Protein AF-A0A937Z574-F1 (afdb_monomer_lite)

Structure (mmCIF, N/CA/C/O backbone):
data_AF-A0A937Z574-F1
#
_entry.id   AF-A0A937Z574-F1
#
loop_
_atom_site.group_PDB
_atom_site.id
_atom_site.type_symbol
_atom_site.label_atom_id
_atom_site.label_alt_id
_atom_site.label_comp_id
_atom_site.label_asym_id
_atom_site.label_entity_id
_atom_site.label_seq_id
_atom_site.pdbx_PDB_ins_code
_atom_site.Cartn_x
_atom_site.Cartn_y
_atom_site.Cartn_z
_atom_site.occupancy
_atom_site.B_iso_or_equiv
_atom_site.auth_seq_id
_atom_site.auth_comp_id
_atom_site.auth_asym_id
_atom_site.auth_atom_id
_atom_site.pdbx_PDB_model_num
ATOM 1 N N . MET A 1 1 ? -21.906 29.130 -5.961 1.00 45.97 1 MET A N 1
ATOM 2 C CA . MET A 1 1 ? -22.235 29.276 -4.528 1.00 45.97 1 MET A CA 1
ATOM 3 C C . MET A 1 1 ? -21.174 28.517 -3.740 1.00 45.97 1 MET A C 1
ATOM 5 O O . MET A 1 1 ? -21.119 27.302 -3.865 1.00 45.97 1 MET A O 1
ATOM 9 N N . LYS A 1 2 ? -20.247 29.204 -3.054 1.00 46.44 2 LYS A N 1
ATOM 10 C CA . LYS A 1 2 ? -19.278 28.530 -2.172 1.00 46.44 2 LYS A CA 1
ATOM 11 C C . LYS A 1 2 ? -20.049 28.057 -0.942 1.00 46.44 2 LYS A C 1
ATOM 13 O O . LYS A 1 2 ? -20.595 28.887 -0.222 1.00 46.44 2 LYS A O 1
ATOM 18 N N . VAL A 1 3 ? -20.144 26.744 -0.757 1.00 54.25 3 VAL A N 1
ATOM 19 C CA . VAL A 1 3 ? -20.657 26.151 0.483 1.00 54.25 3 VAL A CA 1
ATOM 20 C C . VAL A 1 3 ? -19.761 26.657 1.621 1.00 54.25 3 VAL A C 1
ATOM 22 O O . VAL A 1 3 ? -18.537 26.585 1.472 1.00 54.25 3 VAL A O 1
ATOM 25 N N . PRO A 1 4 ? -20.310 27.219 2.711 1.00 53.50 4 PRO A N 1
ATOM 26 C CA . PRO A 1 4 ? -19.493 27.627 3.843 1.00 53.50 4 PRO A CA 1
ATOM 27 C C . PRO A 1 4 ? -18.805 26.383 4.402 1.00 53.50 4 PRO A C 1
ATOM 29 O O . PRO A 1 4 ? -19.478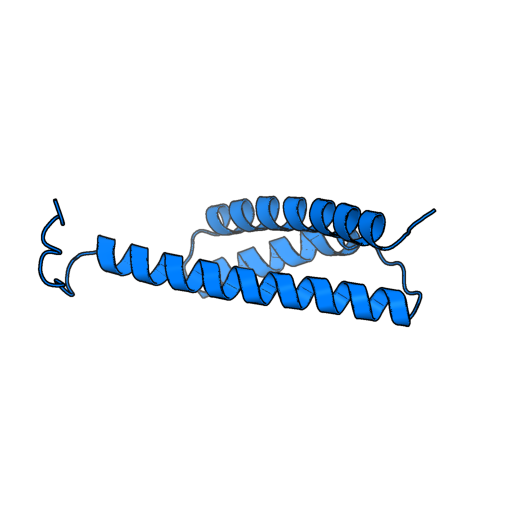 25.429 4.790 1.00 53.50 4 PRO A O 1
ATOM 32 N N . ILE A 1 5 ? -17.472 26.377 4.416 1.00 62.19 5 ILE A N 1
ATOM 33 C CA . ILE A 1 5 ? -16.716 25.356 5.137 1.00 62.19 5 ILE A CA 1
ATOM 34 C C . ILE A 1 5 ? -16.987 25.641 6.611 1.00 62.19 5 ILE A C 1
ATOM 36 O O . ILE A 1 5 ? -16.520 26.648 7.147 1.00 62.19 5 ILE A O 1
ATOM 40 N N . ALA A 1 6 ? -17.828 24.813 7.228 1.00 61.97 6 ALA A N 1
ATOM 41 C CA . ALA A 1 6 ? -18.059 24.874 8.660 1.00 61.97 6 ALA A CA 1
ATOM 42 C C . ALA A 1 6 ? -16.699 24.794 9.382 1.00 61.97 6 ALA A C 1
ATOM 44 O O . ALA A 1 6 ? -15.825 24.043 8.936 1.00 61.97 6 ALA A O 1
ATOM 45 N N . PRO A 1 7 ? -16.485 25.577 10.452 1.00 60.22 7 PRO A N 1
ATOM 46 C CA . PRO A 1 7 ? -15.218 25.570 11.170 1.00 60.22 7 PRO A CA 1
ATOM 47 C C . PRO A 1 7 ? -14.865 24.149 11.634 1.00 60.22 7 PRO A C 1
ATOM 49 O O . PRO A 1 7 ? -15.736 23.390 12.062 1.00 60.22 7 PRO A O 1
ATOM 52 N N . LEU A 1 8 ? -13.581 23.799 11.516 1.00 60.12 8 LEU A N 1
ATOM 53 C CA . LEU A 1 8 ? -13.033 22.494 11.891 1.00 60.12 8 LEU A CA 1
ATOM 54 C C . LEU A 1 8 ? -13.384 22.178 13.351 1.00 60.12 8 LEU A C 1
ATOM 56 O O . LEU A 1 8 ? -13.041 22.948 14.250 1.00 60.12 8 LEU A O 1
ATOM 60 N N . ASN A 1 9 ? -14.056 21.047 13.580 1.00 62.75 9 ASN A N 1
ATOM 61 C CA . ASN A 1 9 ? -14.306 20.528 14.915 1.00 62.75 9 ASN A CA 1
ATOM 62 C C . ASN A 1 9 ? -13.344 19.352 15.139 1.00 62.75 9 ASN A C 1
ATOM 64 O O . ASN A 1 9 ? -13.573 18.282 14.575 1.00 62.75 9 ASN A O 1
ATOM 68 N N . PRO A 1 10 ? -12.298 19.505 15.971 1.00 60.00 10 PRO A N 1
ATOM 69 C CA . PRO A 1 10 ? -11.302 18.459 16.216 1.00 60.00 10 PRO A CA 1
ATOM 70 C C . PRO A 1 10 ? -11.876 17.171 16.839 1.00 60.00 10 PRO A C 1
ATOM 72 O O . PRO A 1 10 ? -11.146 16.193 16.978 1.00 60.00 10 PRO A O 1
ATOM 75 N N . ALA A 1 11 ? -13.165 17.148 17.198 1.00 69.38 11 ALA A N 1
ATOM 76 C CA . ALA A 1 11 ? -13.877 15.969 17.675 1.00 69.38 11 ALA A CA 1
ATOM 77 C C . ALA A 1 11 ? -14.662 15.200 16.589 1.00 69.38 11 ALA A C 1
ATOM 79 O O . ALA A 1 11 ? -15.260 14.182 16.929 1.00 69.38 11 ALA A O 1
ATOM 80 N N . ASP A 1 12 ? -14.708 15.643 15.321 1.00 86.50 12 ASP A N 1
ATOM 81 C CA . ASP A 1 12 ? -15.439 14.918 14.265 1.00 86.50 12 ASP A CA 1
ATOM 82 C C . ASP A 1 12 ? -14.619 13.717 13.744 1.00 86.50 12 ASP A C 1
ATOM 84 O O . ASP A 1 12 ? -13.567 13.904 13.114 1.00 86.50 12 ASP A O 1
ATOM 88 N N . PRO A 1 13 ? -15.087 12.466 13.938 1.00 89.62 13 PRO A N 1
ATOM 89 C CA . PRO A 1 13 ? -14.415 11.285 13.404 1.00 89.62 13 PRO A CA 1
ATOM 90 C C . PRO A 1 13 ? -14.230 11.326 11.882 1.00 89.62 13 PRO A C 1
ATOM 92 O O . PRO A 1 13 ? -13.269 10.751 11.376 1.00 89.62 13 PRO A O 1
ATOM 95 N N . ARG A 1 14 ? -15.093 12.035 11.141 1.00 92.06 14 ARG A N 1
ATOM 96 C CA . ARG A 1 14 ? -14.983 12.165 9.679 1.00 92.06 14 ARG A CA 1
ATOM 97 C C . ARG A 1 14 ? -13.745 12.947 9.261 1.00 92.06 14 ARG A C 1
ATOM 99 O O . ARG A 1 14 ? -13.024 12.490 8.387 1.00 92.06 14 ARG A O 1
ATOM 106 N N . GLN A 1 15 ? -13.433 14.047 9.946 1.00 90.38 15 GLN A N 1
ATOM 107 C CA . GLN A 1 15 ? -12.215 14.827 9.677 1.00 90.38 15 GLN A CA 1
ATOM 108 C C . GLN A 1 15 ? -10.956 14.018 10.008 1.00 90.38 15 GLN A C 1
ATOM 110 O O . GLN A 1 15 ? -9.925 14.131 9.343 1.00 90.38 15 GLN A O 1
ATOM 115 N N . THR A 1 16 ? -11.040 13.151 11.023 1.00 90.25 16 THR A N 1
ATOM 116 C CA . THR A 1 16 ? -9.951 12.219 11.333 1.00 90.25 16 THR A CA 1
ATOM 117 C C . THR A 1 16 ? -9.753 11.197 10.213 1.00 90.25 16 THR A C 1
ATOM 119 O O . THR A 1 16 ? -8.606 10.946 9.844 1.00 90.25 16 THR A O 1
ATOM 122 N N . ILE A 1 17 ? -10.838 10.643 9.658 1.00 92.56 17 ILE A N 1
ATOM 123 C CA . ILE A 1 17 ? -10.799 9.722 8.511 1.00 92.56 17 ILE A CA 1
ATOM 124 C C . ILE A 1 17 ? -10.219 10.423 7.280 1.00 92.56 17 ILE A C 1
ATOM 126 O O . ILE A 1 17 ? -9.252 9.926 6.722 1.00 92.56 17 ILE A O 1
ATOM 130 N N . GLU A 1 18 ? -10.706 11.613 6.926 1.00 95.38 18 GLU A N 1
ATOM 131 C CA . GLU A 1 18 ? -10.206 12.386 5.778 1.00 95.38 18 GLU A CA 1
ATOM 132 C C . GLU A 1 18 ? -8.692 12.638 5.872 1.00 95.38 18 GLU A C 1
ATOM 134 O O . GLU A 1 18 ? -7.948 12.440 4.910 1.00 95.38 18 GLU A O 1
ATOM 139 N N . ARG A 1 19 ? -8.201 13.002 7.064 1.00 95.50 19 ARG A N 1
ATOM 140 C CA . ARG A 1 19 ? -6.765 13.178 7.322 1.00 95.50 19 ARG A CA 1
ATOM 141 C C . ARG A 1 19 ? -5.986 11.865 7.177 1.00 95.50 19 ARG A C 1
ATOM 143 O O . ARG A 1 19 ? -4.832 11.881 6.742 1.00 95.50 19 ARG A O 1
ATOM 150 N N . ILE A 1 20 ? -6.554 10.737 7.606 1.00 96.25 20 ILE A N 1
ATOM 151 C CA . ILE A 1 20 ? -5.939 9.410 7.445 1.00 96.25 20 ILE A CA 1
ATOM 152 C C . ILE A 1 20 ? -5.894 9.035 5.961 1.00 96.25 20 ILE A C 1
ATOM 154 O O . ILE A 1 20 ? -4.837 8.624 5.488 1.00 96.25 20 ILE A O 1
ATOM 158 N N . ASP A 1 21 ? -6.977 9.250 5.220 1.00 97.62 21 ASP A N 1
ATOM 159 C CA . ASP A 1 21 ? -7.058 8.966 3.787 1.00 97.62 21 ASP A CA 1
ATOM 160 C C . ASP A 1 21 ? -6.011 9.767 3.003 1.00 97.62 21 ASP A C 1
ATOM 162 O O . ASP A 1 21 ? -5.300 9.212 2.163 1.00 97.62 21 ASP A O 1
ATOM 166 N N . GLU A 1 22 ? -5.819 11.046 3.339 1.00 98.00 22 GLU A N 1
ATOM 167 C CA . GLU A 1 22 ? -4.758 11.866 2.748 1.00 98.00 22 GLU A CA 1
ATOM 168 C C . GLU A 1 22 ? -3.359 11.266 2.993 1.00 98.00 22 GLU A C 1
ATOM 170 O O . GLU A 1 22 ? -2.524 11.210 2.085 1.00 98.00 22 GLU A O 1
ATOM 175 N N . GLN A 1 23 ? -3.090 10.784 4.210 1.00 98.25 23 GLN A N 1
ATOM 176 C CA . GLN A 1 23 ? -1.819 10.128 4.535 1.00 98.25 23 GLN A CA 1
ATOM 177 C C . GLN A 1 23 ? -1.652 8.803 3.791 1.00 98.25 23 GLN A C 1
ATOM 179 O O . GLN A 1 23 ? -0.562 8.529 3.287 1.00 98.25 23 GLN A O 1
ATOM 184 N N . ILE A 1 24 ? -2.718 8.009 3.671 1.00 97.31 24 ILE A N 1
ATOM 185 C CA . ILE A 1 24 ? -2.707 6.760 2.905 1.00 97.31 24 ILE A CA 1
ATOM 186 C C . ILE A 1 24 ? -2.341 7.049 1.447 1.00 97.31 24 ILE A C 1
ATOM 188 O O . ILE A 1 24 ? -1.453 6.393 0.907 1.00 97.31 24 ILE A O 1
ATOM 192 N N . VAL A 1 25 ? -2.946 8.061 0.817 1.00 98.25 25 VAL A N 1
ATOM 193 C CA . VAL A 1 25 ? -2.643 8.425 -0.578 1.00 98.25 25 VAL A CA 1
ATOM 194 C C . VA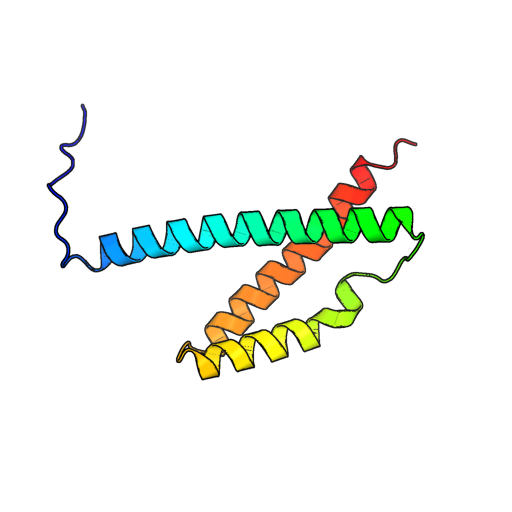L A 1 25 ? -1.188 8.874 -0.742 1.00 98.25 25 VAL A C 1
ATOM 196 O O . VAL A 1 25 ? -0.520 8.453 -1.689 1.00 98.25 25 VAL A O 1
ATOM 199 N N . LYS A 1 26 ? -0.652 9.673 0.192 1.00 98.44 26 LYS A N 1
ATOM 200 C CA . LYS A 1 26 ? 0.765 10.083 0.168 1.00 98.44 26 LYS A CA 1
ATOM 201 C C . LYS A 1 26 ? 1.708 8.880 0.252 1.00 98.44 26 LYS A C 1
ATOM 203 O O . LYS A 1 26 ? 2.643 8.784 -0.544 1.00 98.44 26 LYS A O 1
ATOM 208 N N . LEU A 1 27 ? 1.427 7.946 1.161 1.00 98.25 27 LEU A N 1
ATOM 209 C CA . LEU A 1 27 ? 2.206 6.717 1.323 1.00 98.25 27 LEU A CA 1
ATOM 210 C C . LEU A 1 27 ? 2.087 5.791 0.109 1.00 98.25 27 LEU A C 1
ATOM 212 O O . LEU A 1 27 ? 3.078 5.195 -0.308 1.00 98.25 27 LEU A O 1
ATOM 216 N N . LEU A 1 28 ? 0.907 5.692 -0.507 1.00 97.56 28 LEU A N 1
ATOM 217 C CA . LEU A 1 28 ? 0.721 4.927 -1.740 1.00 97.56 28 LEU A CA 1
ATOM 218 C C . LEU A 1 28 ? 1.550 5.506 -2.891 1.00 97.56 28 LEU A C 1
ATOM 220 O O . LEU A 1 28 ? 2.195 4.746 -3.612 1.00 97.56 28 LEU A O 1
ATOM 224 N N . ALA A 1 29 ? 1.599 6.834 -3.026 1.00 98.31 29 ALA A N 1
ATOM 225 C CA . ALA A 1 29 ? 2.424 7.490 -4.036 1.00 98.31 29 ALA A CA 1
ATOM 226 C C . ALA A 1 29 ? 3.925 7.235 -3.809 1.00 98.31 29 ALA A C 1
ATOM 228 O O . ALA A 1 29 ? 4.668 6.987 -4.758 1.00 98.31 29 ALA A O 1
ATOM 229 N N . GLU A 1 30 ? 4.387 7.266 -2.558 1.00 98.38 30 GLU A N 1
ATOM 230 C CA . GLU A 1 30 ? 5.771 6.920 -2.210 1.00 98.38 30 GLU A CA 1
ATOM 231 C C . GLU A 1 30 ? 6.093 5.450 -2.498 1.00 98.38 30 GLU A C 1
ATOM 233 O O . GLU A 1 30 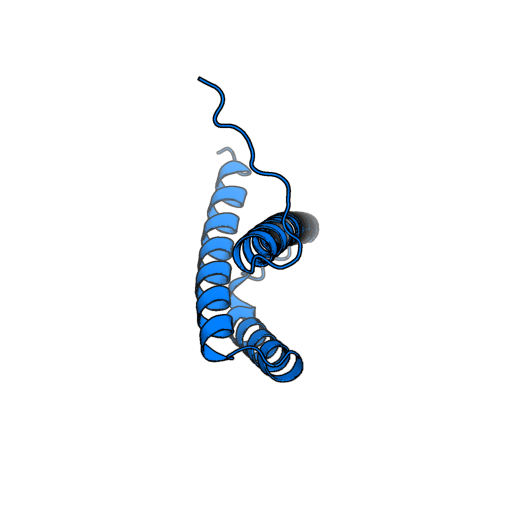? 7.125 5.136 -3.102 1.00 98.38 30 GLU A O 1
ATOM 238 N N . ARG A 1 31 ? 5.179 4.545 -2.140 1.00 96.44 31 ARG A N 1
ATOM 239 C CA . ARG A 1 31 ? 5.304 3.116 -2.429 1.00 96.44 31 ARG A CA 1
ATOM 240 C C . ARG A 1 31 ? 5.370 2.851 -3.934 1.00 96.44 31 ARG A C 1
ATOM 242 O O . ARG A 1 31 ? 6.158 2.007 -4.354 1.00 96.44 31 ARG A O 1
ATOM 249 N N . GLN A 1 32 ? 4.576 3.562 -4.738 1.00 96.50 32 GLN A N 1
ATOM 250 C CA . GLN A 1 32 ? 4.609 3.444 -6.195 1.00 96.50 32 GLN A CA 1
ATOM 251 C C . GLN A 1 32 ? 5.967 3.875 -6.760 1.00 96.50 32 GLN A C 1
ATOM 253 O O . GLN A 1 32 ? 6.597 3.084 -7.457 1.00 96.50 32 GLN A O 1
ATOM 258 N N . ARG A 1 33 ? 6.469 5.060 -6.388 1.00 97.50 33 ARG A N 1
ATOM 259 C CA . ARG A 1 33 ? 7.800 5.531 -6.822 1.00 97.50 33 ARG A CA 1
ATOM 260 C C . ARG A 1 33 ? 8.924 4.574 -6.420 1.00 97.50 33 ARG A C 1
ATOM 262 O O . ARG A 1 33 ? 9.853 4.345 -7.186 1.00 97.50 33 ARG A O 1
ATOM 269 N N . SER A 1 34 ? 8.829 3.979 -5.231 1.00 96.25 34 SER A N 1
ATOM 270 C CA . SER A 1 34 ? 9.799 2.975 -4.773 1.00 96.25 34 SER A CA 1
ATOM 271 C C . SER A 1 34 ? 9.780 1.715 -5.646 1.00 96.25 34 SER A C 1
ATOM 273 O O . SER A 1 34 ? 10.823 1.115 -5.900 1.00 96.25 34 SER A O 1
ATOM 275 N N . PHE A 1 35 ? 8.600 1.311 -6.120 1.00 93.06 35 PHE A N 1
ATOM 276 C CA . PHE A 1 35 ? 8.455 0.174 -7.024 1.00 93.06 35 PHE A CA 1
ATOM 277 C C . PHE A 1 35 ? 8.980 0.485 -8.433 1.00 93.06 35 PHE A C 1
ATOM 279 O O . PHE A 1 35 ? 9.705 -0.328 -8.997 1.00 93.06 35 PHE A O 1
ATOM 286 N N . GLU A 1 36 ? 8.701 1.676 -8.967 1.00 93.81 36 GLU A N 1
ATOM 287 C CA . GLU A 1 36 ? 9.283 2.156 -10.231 1.00 93.81 36 GLU A CA 1
ATOM 288 C C . GLU A 1 36 ? 10.822 2.155 -10.169 1.00 93.81 36 GLU A C 1
ATOM 290 O O . GLU A 1 36 ? 11.477 1.584 -11.038 1.00 93.81 36 GLU A O 1
ATOM 295 N N . ALA A 1 37 ? 11.407 2.680 -9.087 1.00 93.69 37 ALA A N 1
ATOM 296 C CA . ALA A 1 37 ? 12.857 2.677 -8.885 1.00 93.69 37 ALA A CA 1
ATOM 297 C C . ALA A 1 37 ? 13.453 1.258 -8.784 1.00 93.69 37 ALA A C 1
ATOM 299 O O . ALA A 1 37 ? 14.575 1.018 -9.238 1.00 93.69 37 ALA A O 1
ATOM 300 N N . LEU A 1 38 ? 12.712 0.303 -8.204 1.00 91.19 38 LEU A N 1
ATOM 301 C CA . LEU A 1 38 ? 13.103 -1.109 -8.176 1.00 91.19 38 LEU A CA 1
ATOM 302 C C . LEU A 1 38 ? 13.137 -1.711 -9.589 1.00 91.19 38 LEU A C 1
ATOM 304 O O . LEU A 1 38 ? 14.067 -2.455 -9.902 1.00 91.19 38 LEU A O 1
ATOM 308 N N . ILE A 1 39 ? 12.154 -1.393 -10.436 1.00 88.94 39 ILE A N 1
ATOM 309 C CA . ILE A 1 39 ? 12.127 -1.819 -11.844 1.00 88.94 39 ILE A CA 1
ATOM 310 C C . ILE A 1 39 ? 13.330 -1.227 -12.589 1.00 88.94 39 ILE A C 1
ATOM 312 O O . ILE A 1 39 ? 14.078 -1.968 -13.223 1.00 88.94 39 ILE A O 1
ATOM 316 N N . ASP A 1 40 ? 13.589 0.073 -12.431 1.00 89.81 40 ASP A N 1
ATOM 317 C CA . ASP A 1 40 ? 14.728 0.753 -13.064 1.00 89.81 40 ASP A CA 1
ATOM 318 C C . ASP A 1 40 ? 16.076 0.133 -12.662 1.00 89.81 40 ASP A C 1
ATOM 320 O O . ASP A 1 40 ? 1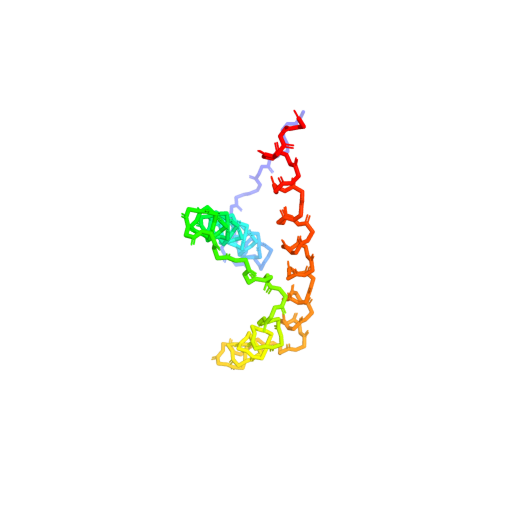7.008 0.052 -13.466 1.00 89.81 40 ASP A O 1
ATOM 324 N N . ALA A 1 41 ? 16.215 -0.291 -11.402 1.00 89.88 41 ALA A N 1
ATOM 325 C CA . ALA A 1 41 ? 17.406 -0.990 -10.926 1.00 89.88 41 ALA A CA 1
ATOM 326 C C . ALA A 1 41 ? 17.565 -2.366 -11.588 1.00 89.88 41 ALA A C 1
ATOM 328 O O . ALA A 1 41 ? 18.643 -2.687 -12.088 1.00 89.88 41 ALA A O 1
ATOM 329 N N . ARG A 1 42 ? 16.479 -3.141 -11.667 1.00 86.19 42 ARG A N 1
ATOM 330 C CA . ARG A 1 42 ? 16.463 -4.468 -12.301 1.00 86.19 42 ARG A CA 1
ATOM 331 C C . ARG A 1 42 ? 16.812 -4.418 -13.784 1.00 86.19 42 ARG A C 1
ATOM 333 O O . ARG A 1 42 ? 17.587 -5.253 -14.249 1.00 86.19 42 ARG A O 1
ATOM 340 N N . GLU A 1 43 ? 16.292 -3.431 -14.513 1.00 84.38 43 GLU A N 1
ATOM 341 C CA . GLU A 1 43 ? 16.614 -3.224 -15.930 1.00 84.38 43 GLU A CA 1
ATOM 342 C C . GLU A 1 43 ? 18.108 -2.927 -16.129 1.00 84.38 43 GLU A C 1
ATOM 344 O O . GLU A 1 43 ? 18.748 -3.546 -16.983 1.00 84.38 43 GLU A O 1
ATOM 349 N N . ARG A 1 44 ? 18.691 -2.046 -15.300 1.00 85.50 44 ARG A N 1
ATOM 350 C CA . ARG A 1 44 ? 20.132 -1.729 -15.334 1.00 85.50 44 ARG A CA 1
ATOM 351 C C . ARG A 1 44 ? 21.010 -2.947 -15.049 1.00 85.50 44 ARG A C 1
ATOM 353 O O . ARG A 1 44 ? 22.044 -3.117 -15.688 1.00 85.50 44 ARG A O 1
ATOM 360 N N . GLU A 1 45 ? 20.589 -3.799 -14.121 1.00 87.06 45 GLU A N 1
ATOM 361 C CA . GLU A 1 45 ? 21.312 -5.010 -13.716 1.00 87.06 45 GLU A CA 1
ATOM 362 C C . GLU A 1 45 ? 21.041 -6.220 -14.627 1.00 87.06 45 GLU A C 1
ATOM 364 O O . GLU A 1 45 ? 21.640 -7.276 -14.434 1.00 87.06 45 GLU A O 1
ATOM 369 N N . ARG A 1 46 ? 20.146 -6.092 -15.622 1.00 79.69 46 ARG A N 1
ATOM 370 C CA . ARG A 1 46 ? 19.643 -7.204 -16.456 1.00 79.69 46 ARG A CA 1
ATOM 371 C C . ARG A 1 46 ? 19.100 -8.374 -15.620 1.00 79.69 46 ARG A C 1
ATOM 373 O O . ARG A 1 46 ? 19.189 -9.534 -16.022 1.00 79.69 46 ARG A O 1
ATOM 380 N N . SER A 1 47 ? 18.534 -8.063 -14.456 1.00 72.00 47 SER A N 1
ATOM 381 C CA . SER A 1 47 ? 17.982 -9.037 -13.519 1.00 72.00 47 SER A CA 1
ATOM 382 C C . SER A 1 47 ? 16.471 -9.134 -13.703 1.00 72.00 47 SER A C 1
ATOM 384 O O . SER A 1 47 ? 15.720 -8.244 -13.310 1.00 72.00 47 SER A O 1
ATOM 386 N N . PHE A 1 48 ? 16.010 -10.229 -14.306 1.00 62.72 48 PHE A N 1
ATOM 387 C CA . PHE A 1 48 ? 14.596 -10.451 -14.614 1.00 62.72 48 PHE A CA 1
ATOM 388 C C . PHE A 1 48 ? 13.976 -11.447 -13.632 1.00 62.72 48 PHE A C 1
ATOM 390 O O . PHE A 1 48 ? 13.617 -12.561 -14.003 1.00 62.72 48 PHE A O 1
ATOM 397 N N . SER A 1 49 ? 13.867 -11.066 -12.358 1.00 64.38 49 SER A N 1
ATOM 398 C CA . SER A 1 49 ? 13.012 -11.805 -11.421 1.00 64.38 49 SER A CA 1
ATOM 399 C C . SER A 1 49 ? 11.619 -11.171 -11.409 1.00 64.38 49 SER A C 1
ATOM 401 O O . SER A 1 49 ? 11.509 -10.013 -10.998 1.00 64.38 49 SER A O 1
ATOM 403 N N . PRO A 1 50 ? 10.551 -11.873 -11.830 1.00 59.38 50 PRO A N 1
ATOM 404 C CA . PRO A 1 50 ? 9.198 -11.325 -11.805 1.00 59.38 50 PRO A CA 1
ATOM 405 C C . PRO A 1 50 ? 8.811 -10.859 -10.397 1.00 59.38 50 PRO A C 1
ATOM 407 O O . PRO A 1 50 ? 9.110 -11.539 -9.405 1.00 59.38 50 PRO A O 1
ATOM 410 N N . ALA A 1 51 ? 8.108 -9.726 -10.284 1.00 57.41 51 ALA A N 1
ATOM 411 C CA . ALA A 1 51 ? 7.591 -9.240 -9.000 1.00 57.41 51 ALA A CA 1
ATOM 412 C C . ALA A 1 51 ? 6.687 -10.266 -8.281 1.00 57.41 51 ALA A C 1
ATOM 414 O O . ALA A 1 51 ? 6.573 -10.237 -7.053 1.00 57.41 51 ALA A O 1
ATOM 415 N N . SER A 1 52 ? 6.101 -11.217 -9.022 1.00 58.88 52 SER A N 1
ATOM 416 C CA . SER A 1 52 ? 5.225 -12.271 -8.495 1.00 58.88 52 SER A CA 1
ATOM 417 C C . SER A 1 52 ? 5.914 -13.252 -7.540 1.00 58.88 52 SER A C 1
ATOM 419 O O . SER A 1 52 ? 5.239 -13.833 -6.692 1.00 58.88 52 SER A O 1
ATOM 421 N N . SER A 1 53 ? 7.243 -13.394 -7.595 1.00 67.50 53 SER A N 1
ATOM 422 C CA . SER A 1 53 ? 7.986 -14.395 -6.807 1.00 67.50 53 SER A CA 1
ATOM 423 C C . SER A 1 53 ? 7.930 -14.191 -5.284 1.00 67.50 53 SER A C 1
ATOM 425 O O . SER A 1 53 ? 8.347 -15.067 -4.531 1.00 67.50 53 SER A O 1
ATOM 427 N N . ARG A 1 54 ? 7.415 -13.048 -4.804 1.00 82.75 54 ARG A N 1
ATOM 428 C CA . ARG A 1 54 ? 7.362 -12.701 -3.371 1.00 82.75 54 ARG A CA 1
ATOM 429 C C . ARG A 1 54 ? 5.966 -12.365 -2.837 1.00 82.75 54 ARG A C 1
ATOM 431 O O . ARG A 1 54 ? 5.870 -11.924 -1.693 1.00 82.75 54 ARG A O 1
ATOM 438 N N . GLY A 1 55 ? 4.902 -12.554 -3.623 1.00 87.69 55 GLY A N 1
ATOM 439 C CA . GLY A 1 55 ? 3.540 -12.130 -3.262 1.00 87.69 55 GLY A CA 1
ATOM 440 C C . GLY A 1 55 ? 3.072 -12.650 -1.898 1.00 87.69 55 GLY A C 1
ATOM 441 O O . GLY A 1 55 ? 2.745 -11.854 -1.016 1.00 87.69 55 GLY A O 1
ATOM 442 N N . ASP A 1 56 ? 3.148 -13.965 -1.692 1.00 90.12 56 ASP A N 1
ATOM 443 C CA . ASP A 1 56 ? 2.686 -14.623 -0.461 1.00 90.12 56 ASP A CA 1
ATOM 444 C C . ASP A 1 56 ? 3.462 -14.162 0.777 1.00 90.12 56 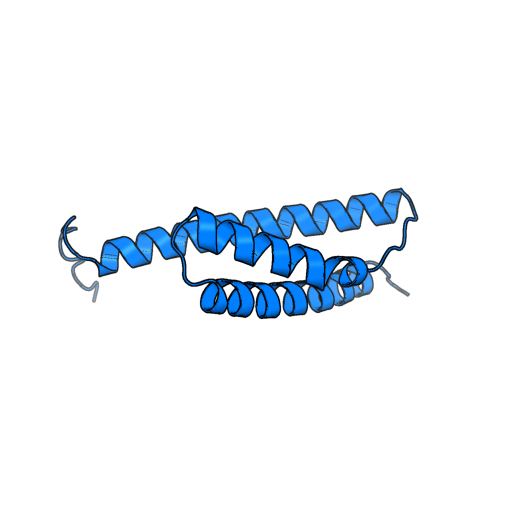ASP A C 1
ATOM 446 O O . ASP A 1 56 ? 2.883 -13.929 1.842 1.00 90.12 56 ASP A O 1
ATOM 450 N N . GLN A 1 57 ? 4.774 -13.950 0.636 1.00 93.00 57 GLN A N 1
ATOM 451 C CA . GLN A 1 57 ? 5.607 -13.431 1.721 1.00 93.00 57 GLN A CA 1
ATOM 452 C C . GLN A 1 57 ? 5.239 -11.986 2.072 1.00 93.00 57 GLN A C 1
ATOM 454 O O . GLN A 1 57 ? 5.216 -11.620 3.247 1.00 93.00 57 GLN A O 1
ATOM 459 N N . ILE A 1 58 ? 4.954 -11.147 1.072 1.00 94.12 58 ILE A N 1
ATOM 460 C CA . ILE A 1 58 ? 4.567 -9.750 1.294 1.00 94.12 58 ILE A CA 1
ATOM 461 C C . ILE A 1 58 ? 3.209 -9.681 2.006 1.00 94.12 58 ILE A C 1
ATOM 463 O O . ILE A 1 58 ? 3.064 -8.896 2.943 1.00 94.12 58 ILE A O 1
ATOM 467 N N . ILE A 1 59 ? 2.241 -10.513 1.610 1.00 95.69 59 ILE A N 1
ATOM 468 C CA . ILE A 1 59 ? 0.931 -10.602 2.275 1.00 95.69 59 ILE A CA 1
ATOM 469 C C . ILE A 1 59 ? 1.092 -11.115 3.709 1.00 95.69 59 ILE A C 1
ATOM 471 O O . ILE A 1 59 ? 0.553 -10.517 4.639 1.00 95.69 59 ILE A O 1
ATOM 475 N N . SER A 1 60 ? 1.890 -12.166 3.914 1.00 96.44 60 SER A N 1
ATOM 476 C CA . SER A 1 60 ? 2.174 -12.709 5.250 1.00 96.44 60 SER A CA 1
ATOM 477 C C . SER A 1 60 ? 2.778 -11.648 6.174 1.00 96.44 60 SER A C 1
ATOM 479 O O . SER A 1 60 ? 2.313 -11.461 7.299 1.00 96.44 60 SER A O 1
ATOM 481 N N . ASN A 1 61 ? 3.751 -10.878 5.680 1.00 97.25 61 ASN A N 1
ATOM 482 C CA . ASN A 1 61 ? 4.348 -9.773 6.432 1.00 97.25 61 ASN A CA 1
ATOM 483 C C . ASN A 1 61 ? 3.327 -8.671 6.746 1.00 97.25 61 ASN A C 1
ATOM 485 O O . ASN A 1 61 ? 3.324 -8.137 7.853 1.00 97.25 61 ASN A O 1
ATOM 489 N N . ALA A 1 62 ? 2.441 -8.343 5.804 1.00 97.31 62 ALA A N 1
ATOM 490 C CA . ALA A 1 62 ? 1.394 -7.350 6.023 1.00 97.31 62 ALA A CA 1
ATOM 491 C C . ALA A 1 62 ? 0.414 -7.782 7.123 1.00 97.31 62 ALA A C 1
ATOM 493 O O . ALA A 1 62 ? 0.067 -6.976 7.982 1.00 97.31 62 ALA A O 1
ATOM 494 N N . LYS A 1 63 ? 0.030 -9.064 7.162 1.00 98.19 63 LYS A N 1
ATOM 495 C CA . LYS A 1 63 ? -0.819 -9.618 8.230 1.00 98.19 63 LYS A CA 1
ATOM 496 C C . LYS A 1 63 ? -0.140 -9.530 9.597 1.00 98.19 63 LYS A C 1
ATOM 498 O O . LYS A 1 63 ? -0.782 -9.135 10.565 1.00 98.19 63 LYS A O 1
ATOM 503 N N . LEU A 1 64 ? 1.160 -9.825 9.682 1.00 98.19 64 LEU A N 1
ATOM 504 C CA . LEU A 1 64 ? 1.932 -9.649 10.921 1.00 98.19 64 LEU A CA 1
ATOM 505 C C . LEU A 1 64 ? 1.954 -8.184 11.382 1.00 98.19 64 LEU A C 1
ATOM 507 O O . LEU A 1 64 ? 1.752 -7.906 12.565 1.00 98.19 64 LEU A O 1
ATOM 511 N N . LEU A 1 65 ? 2.134 -7.241 10.453 1.00 98.06 65 LEU A N 1
ATOM 512 C CA . LEU A 1 65 ? 2.055 -5.810 10.755 1.00 98.06 65 LEU A CA 1
ATOM 513 C C . LEU A 1 65 ? 0.648 -5.395 11.204 1.00 98.06 65 LEU A C 1
ATOM 515 O O . LEU A 1 65 ? 0.531 -4.572 12.110 1.00 98.06 65 LEU A O 1
ATOM 519 N N . ALA A 1 66 ? -0.405 -5.978 10.627 1.00 98.25 66 ALA A N 1
ATOM 520 C CA . ALA A 1 66 ? -1.782 -5.742 11.053 1.00 98.25 66 ALA A CA 1
ATOM 521 C C . ALA A 1 66 ? -1.973 -6.127 12.526 1.00 98.25 66 ALA A C 1
ATOM 523 O O . ALA A 1 66 ? -2.410 -5.296 13.322 1.00 98.25 66 ALA A O 1
ATOM 524 N N . TYR A 1 67 ? -1.539 -7.335 12.906 1.00 97.38 67 TYR A N 1
ATOM 525 C CA . TYR A 1 67 ? -1.575 -7.794 14.297 1.00 97.38 67 TYR A CA 1
ATOM 526 C C . TYR A 1 67 ? -0.815 -6.852 15.235 1.00 97.38 67 TYR A C 1
ATOM 528 O O . TYR A 1 67 ? -1.358 -6.435 16.259 1.00 97.38 67 TYR A O 1
ATOM 536 N N . ALA A 1 68 ? 0.413 -6.469 14.874 1.00 98.19 68 ALA A N 1
ATOM 537 C CA . ALA A 1 68 ? 1.243 -5.585 15.692 1.00 98.19 68 ALA A CA 1
ATOM 538 C C . ALA A 1 68 ? 0.610 -4.198 15.911 1.00 98.19 68 ALA A C 1
ATOM 540 O O . ALA A 1 68 ? 0.792 -3.593 16.967 1.00 98.19 68 ALA A O 1
ATOM 541 N N . ASN A 1 69 ? -0.167 -3.714 14.939 1.00 97.12 69 ASN A N 1
ATOM 542 C CA . ASN A 1 69 ? -0.814 -2.401 14.973 1.00 97.12 69 ASN A CA 1
ATOM 543 C C . ASN A 1 69 ? -2.302 -2.459 15.354 1.00 97.12 69 ASN A C 1
ATOM 545 O O . ASN A 1 69 ? -2.994 -1.449 15.248 1.00 97.12 69 ASN A O 1
ATOM 549 N N . ARG A 1 70 ? -2.801 -3.616 15.818 1.00 97.38 70 ARG A N 1
ATOM 550 C CA . ARG A 1 70 ? -4.211 -3.833 16.200 1.00 97.38 70 ARG A CA 1
ATOM 551 C C . ARG A 1 70 ? -5.212 -3.526 15.075 1.00 97.38 70 ARG A C 1
ATOM 553 O O . ARG A 1 70 ? -6.341 -3.124 15.344 1.00 97.38 70 ARG A O 1
ATOM 560 N N . ALA A 1 71 ? -4.801 -3.723 13.827 1.00 97.75 71 ALA A N 1
ATOM 561 C CA . ALA A 1 71 ? -5.691 -3.717 12.674 1.00 97.75 71 ALA A CA 1
ATOM 562 C C . ALA A 1 71 ? -6.222 -5.133 12.412 1.00 97.75 71 ALA A C 1
ATOM 564 O O . ALA A 1 71 ? -5.553 -6.118 12.732 1.00 97.75 71 ALA A O 1
ATOM 565 N N . ASP A 1 72 ? -7.401 -5.240 11.797 1.00 98.38 72 ASP A N 1
ATOM 566 C CA . ASP A 1 72 ? -7.936 -6.527 11.348 1.00 98.38 72 ASP A CA 1
ATOM 567 C C . ASP A 1 72 ? -7.027 -7.118 10.242 1.00 98.38 72 ASP A C 1
ATOM 569 O O . ASP A 1 72 ? -6.871 -6.502 9.178 1.00 98.38 72 ASP A O 1
ATOM 573 N N . PRO A 1 73 ? -6.418 -8.301 10.448 1.00 98.12 73 PRO A N 1
ATOM 574 C CA . PRO A 1 73 ? -5.565 -8.936 9.449 1.00 98.12 73 PRO A CA 1
ATOM 575 C C . PRO A 1 73 ? -6.284 -9.255 8.136 1.00 98.12 73 PRO A C 1
ATOM 577 O O . PRO A 1 73 ? -5.647 -9.204 7.086 1.00 98.12 73 PRO A O 1
ATOM 580 N N . ALA A 1 74 ? -7.585 -9.563 8.169 1.00 98.00 74 ALA A N 1
ATOM 581 C CA . ALA A 1 74 ? -8.363 -9.877 6.971 1.00 98.00 74 ALA A CA 1
ATOM 582 C C . ALA A 1 74 ? -8.592 -8.628 6.103 1.00 98.00 74 ALA A C 1
ATOM 584 O O . ALA A 1 74 ? -8.519 -8.697 4.871 1.00 98.00 74 ALA A O 1
ATOM 585 N N . LEU A 1 75 ? -8.794 -7.467 6.738 1.00 98.25 75 LEU A N 1
ATOM 586 C CA . LEU A 1 75 ? -8.836 -6.176 6.045 1.00 98.25 75 LEU A CA 1
ATOM 587 C C . LEU A 1 75 ? -7.499 -5.898 5.349 1.00 98.25 75 LEU A C 1
ATOM 589 O O . LEU A 1 75 ? -7.466 -5.593 4.155 1.00 98.25 75 LEU A O 1
ATOM 593 N N . VAL A 1 76 ? -6.390 -6.032 6.081 1.00 98.25 76 VAL A N 1
ATOM 594 C CA . VAL A 1 76 ? -5.050 -5.757 5.544 1.00 98.25 76 VAL A CA 1
ATOM 595 C C . VAL A 1 76 ? -4.691 -6.720 4.412 1.00 98.25 76 VAL A C 1
ATOM 597 O O . VAL A 1 76 ? -4.214 -6.275 3.370 1.00 98.25 76 VAL A O 1
ATOM 600 N N . GLU A 1 77 ? -4.975 -8.014 4.563 1.00 98.12 77 GLU A N 1
ATOM 601 C CA . GLU A 1 77 ? -4.784 -9.023 3.516 1.00 98.12 77 GLU A CA 1
ATOM 602 C C . GLU A 1 77 ? -5.565 -8.689 2.240 1.00 98.12 77 GLU A C 1
ATOM 604 O O . GLU A 1 77 ? -5.013 -8.772 1.138 1.00 98.12 77 GLU A O 1
ATOM 609 N N . SER A 1 78 ? -6.817 -8.247 2.378 1.00 98.25 78 SER A N 1
ATOM 610 C CA . SER A 1 78 ? -7.660 -7.860 1.243 1.00 98.25 78 SER A CA 1
ATOM 611 C C . SER A 1 78 ? -7.059 -6.681 0.473 1.00 98.25 78 SER A C 1
ATOM 613 O O . SER A 1 78 ? -6.903 -6.745 -0.750 1.00 98.25 78 SER A O 1
ATOM 615 N N . LEU A 1 79 ? -6.648 -5.627 1.187 1.00 97.88 79 LEU A N 1
ATOM 616 C CA . LEU A 1 79 ? -6.028 -4.445 0.583 1.00 97.88 79 LEU A CA 1
ATOM 617 C C . LEU A 1 79 ? -4.684 -4.779 -0.077 1.00 97.88 79 LEU A C 1
ATOM 619 O O . LEU A 1 79 ? -4.430 -4.360 -1.208 1.00 97.88 79 LEU A O 1
ATOM 623 N N . TRP A 1 80 ? -3.839 -5.574 0.584 1.00 96.81 80 TRP A N 1
ATOM 624 C CA . TRP A 1 80 ? -2.544 -5.976 0.032 1.00 96.81 80 TRP A CA 1
ATOM 625 C C . TRP A 1 80 ? -2.684 -6.851 -1.207 1.00 96.81 80 TRP A C 1
ATOM 627 O O . TRP A 1 80 ? -1.943 -6.660 -2.169 1.00 96.81 80 TRP A O 1
ATOM 637 N N . THR A 1 81 ? -3.649 -7.768 -1.217 1.00 95.75 81 THR A N 1
ATOM 638 C CA . THR A 1 81 ? -3.918 -8.626 -2.375 1.00 95.75 81 THR A CA 1
ATOM 639 C C . THR A 1 81 ? -4.302 -7.794 -3.596 1.00 95.75 81 THR A C 1
ATOM 641 O O . THR A 1 81 ? -3.754 -7.999 -4.680 1.00 95.75 81 THR A O 1
ATOM 644 N N . VAL A 1 82 ? -5.211 -6.826 -3.433 1.00 96.88 82 VAL A N 1
ATOM 645 C CA . VAL A 1 82 ? -5.614 -5.918 -4.521 1.00 96.88 82 VAL A CA 1
ATOM 646 C C . VAL A 1 82 ? -4.437 -5.059 -4.977 1.00 96.88 82 VAL A C 1
ATOM 648 O O . VAL A 1 82 ? -4.160 -4.978 -6.174 1.00 96.88 82 VAL A O 1
ATOM 651 N N . MET A 1 83 ? -3.704 -4.469 -4.032 1.00 95.69 83 MET A N 1
ATOM 652 C CA . MET A 1 83 ? -2.551 -3.625 -4.325 1.00 95.69 83 MET A CA 1
ATOM 653 C C . MET A 1 83 ? -1.473 -4.387 -5.108 1.00 95.69 83 MET A C 1
ATOM 655 O O . MET A 1 83 ? -0.985 -3.891 -6.120 1.00 95.69 83 MET A O 1
ATOM 659 N N . LEU A 1 84 ? -1.111 -5.604 -4.690 1.00 93.81 84 LEU A N 1
ATOM 660 C CA . LEU A 1 84 ? -0.093 -6.403 -5.379 1.00 93.81 84 LEU A CA 1
ATOM 661 C C . LEU A 1 84 ? -0.528 -6.812 -6.788 1.00 93.81 84 LEU A C 1
ATOM 663 O O . LEU A 1 84 ? 0.270 -6.689 -7.715 1.00 93.81 84 LEU A O 1
ATOM 667 N N . LYS A 1 85 ? -1.792 -7.219 -6.974 1.00 93.44 85 LYS A N 1
ATOM 668 C CA . LYS A 1 85 ? -2.343 -7.492 -8.313 1.00 93.44 85 LYS A CA 1
ATOM 669 C C . LYS A 1 85 ? -2.232 -6.269 -9.224 1.00 93.44 85 LYS A C 1
ATOM 671 O O . LYS A 1 85 ? -1.847 -6.404 -10.382 1.00 93.44 85 LYS A O 1
ATOM 676 N N . TRP A 1 86 ? -2.522 -5.079 -8.697 1.00 95.31 86 TRP A N 1
ATOM 677 C CA . TRP A 1 86 ? -2.376 -3.839 -9.454 1.00 95.31 86 TRP A CA 1
ATOM 678 C C . TRP A 1 86 ? -0.918 -3.570 -9.850 1.00 95.31 86 TRP A C 1
ATOM 680 O O . TRP A 1 86 ? -0.668 -3.214 -10.999 1.00 95.31 86 TRP A O 1
ATOM 690 N N . PHE A 1 87 ? 0.045 -3.779 -8.943 1.00 92.62 87 PHE A N 1
ATOM 691 C CA . PHE A 1 87 ? 1.466 -3.529 -9.220 1.00 92.62 87 PHE A CA 1
ATOM 692 C C . PHE A 1 87 ? 2.063 -4.464 -10.274 1.00 92.62 87 PHE A C 1
ATOM 694 O O . PHE A 1 87 ? 2.869 -4.005 -11.076 1.00 92.62 87 PHE A O 1
ATOM 701 N N . VAL A 1 88 ? 1.630 -5.726 -10.329 1.00 89.12 88 VAL A N 1
ATOM 702 C CA . VAL A 1 88 ? 2.027 -6.652 -11.406 1.00 89.12 88 VAL A CA 1
ATOM 703 C C . VAL A 1 88 ? 1.576 -6.111 -12.768 1.00 89.12 88 VAL A C 1
ATOM 705 O O . VAL A 1 88 ? 2.390 -5.921 -13.663 1.00 89.12 88 VAL A O 1
ATOM 708 N N . LEU A 1 89 ? 0.297 -5.741 -12.897 1.00 91.88 89 LEU A N 1
ATOM 709 C CA . LEU A 1 89 ? -0.235 -5.155 -14.137 1.00 91.88 89 LEU A CA 1
ATOM 710 C C . LEU A 1 89 ? 0.367 -3.778 -14.457 1.00 91.88 89 LEU A C 1
ATOM 712 O O . LEU A 1 89 ? 0.348 -3.316 -15.599 1.00 91.88 89 LEU A O 1
ATOM 716 N N . TYR A 1 90 ? 0.817 -3.052 -13.440 1.00 92.81 90 TYR A N 1
ATOM 717 C CA . TYR A 1 90 ? 1.497 -1.778 -13.612 1.00 92.81 90 TYR A CA 1
ATOM 718 C C . TYR A 1 90 ? 2.912 -1.960 -14.173 1.00 92.81 90 TYR A C 1
ATOM 720 O O . TYR A 1 90 ? 3.258 -1.259 -15.121 1.00 92.81 90 TYR A O 1
ATOM 728 N N . GLU A 1 91 ? 3.682 -2.926 -13.660 1.00 90.69 91 GLU A N 1
ATOM 729 C CA . GLU A 1 91 ? 5.000 -3.299 -14.196 1.00 90.69 91 GLU A CA 1
ATOM 730 C C . GLU A 1 91 ? 4.903 -3.679 -15.678 1.00 90.69 91 GLU A C 1
ATOM 732 O O . GLU A 1 91 ? 5.618 -3.103 -16.496 1.00 90.69 91 GLU A O 1
ATOM 737 N N . ASP A 1 92 ? 3.949 -4.544 -16.043 1.00 89.38 92 ASP A N 1
ATOM 738 C CA . ASP A 1 92 ? 3.732 -4.959 -17.436 1.00 89.38 92 ASP A CA 1
ATOM 739 C C . ASP A 1 92 ? 3.488 -3.758 -18.365 1.00 89.38 92 ASP A C 1
ATOM 741 O O . ASP A 1 92 ? 4.083 -3.650 -19.441 1.00 89.38 92 ASP A O 1
ATOM 745 N N . ARG A 1 93 ? 2.641 -2.809 -17.937 1.00 91.25 93 ARG A N 1
ATOM 746 C CA . ARG A 1 93 ? 2.359 -1.579 -18.698 1.00 91.25 93 ARG A CA 1
ATOM 747 C C . ARG A 1 93 ? 3.586 -0.684 -18.819 1.00 91.25 93 ARG A C 1
ATOM 749 O O . ARG A 1 93 ? 3.807 -0.116 -19.887 1.00 91.25 93 ARG A O 1
ATOM 756 N N . LEU A 1 94 ? 4.354 -0.538 -17.743 1.00 89.75 94 LEU A N 1
ATOM 757 C CA . LEU A 1 94 ? 5.542 0.307 -17.714 1.00 89.75 94 LEU A CA 1
ATOM 758 C C . LEU A 1 94 ? 6.632 -0.245 -18.642 1.00 89.75 94 LEU A C 1
ATOM 760 O O . LEU A 1 94 ? 7.173 0.497 -19.458 1.00 89.75 94 LEU A O 1
ATOM 764 N N . VAL A 1 95 ? 6.899 -1.552 -18.581 1.00 85.12 95 VAL A N 1
ATOM 765 C CA . VAL A 1 95 ? 7.871 -2.228 -19.456 1.00 85.12 95 VAL A CA 1
ATOM 766 C C . VAL A 1 95 ? 7.432 -2.164 -20.921 1.00 85.12 95 VAL A C 1
ATOM 768 O O . VAL A 1 95 ? 8.255 -1.880 -21.793 1.00 85.12 95 VAL A O 1
ATOM 771 N N . ALA A 1 96 ? 6.141 -2.367 -21.210 1.00 86.94 96 ALA A N 1
ATOM 772 C CA . ALA A 1 96 ? 5.608 -2.255 -22.569 1.00 86.94 96 ALA A CA 1
ATOM 773 C C . ALA A 1 96 ? 5.785 -0.844 -23.159 1.00 86.94 96 ALA A C 1
ATOM 775 O O . ALA A 1 96 ? 6.136 -0.712 -24.326 1.00 86.94 96 ALA A O 1
ATOM 776 N N . GLN A 1 97 ? 5.602 0.212 -22.358 1.00 86.81 97 GLN A N 1
ATOM 777 C CA . GLN A 1 97 ? 5.822 1.599 -22.796 1.00 86.81 97 GLN A CA 1
ATOM 778 C C . GLN A 1 97 ? 7.300 1.920 -23.072 1.00 86.81 97 GLN A C 1
ATOM 780 O O . GLN A 1 97 ? 7.595 2.806 -23.871 1.00 86.81 97 GLN A O 1
ATOM 785 N N . ARG A 1 98 ? 8.231 1.220 -22.413 1.00 82.50 98 ARG A N 1
ATOM 786 C CA . ARG A 1 98 ? 9.682 1.463 -22.507 1.00 82.50 98 ARG A CA 1
ATOM 787 C C . ARG A 1 98 ? 10.378 0.715 -23.639 1.00 82.50 98 ARG A C 1
ATOM 789 O O . ARG A 1 98 ? 11.507 1.064 -23.974 1.00 82.50 98 ARG A O 1
ATOM 796 N N . ARG A 1 99 ? 9.741 -0.301 -24.223 1.00 69.81 99 ARG A N 1
ATOM 797 C CA . ARG A 1 99 ? 10.240 -1.024 -25.401 1.00 69.81 99 ARG A CA 1
ATOM 798 C C . ARG A 1 99 ? 9.524 -0.517 -26.659 1.00 69.81 99 ARG A C 1
ATOM 800 O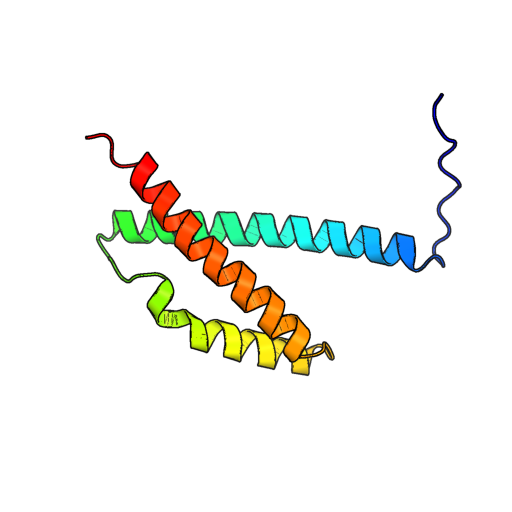 O . ARG A 1 99 ? 8.526 -1.125 -27.046 1.00 69.81 99 ARG A O 1
ATOM 807 N N . PRO A 1 100 ? 9.982 0.571 -27.308 1.00 51.88 100 PRO A N 1
ATOM 808 C CA . PRO A 1 100 ? 9.541 0.840 -28.667 1.00 51.88 100 PRO A CA 1
ATOM 809 C C . PRO A 1 100 ? 10.085 -0.285 -29.559 1.00 51.88 100 PRO A C 1
ATOM 811 O O . PRO A 1 100 ? 11.225 -0.719 -29.376 1.00 51.88 100 PRO A O 1
ATOM 814 N N . GLY A 1 101 ? 9.231 -0.803 -30.443 1.00 53.59 101 GLY A N 1
ATOM 815 C CA . GLY A 1 101 ? 9.615 -1.792 -31.455 1.00 53.59 101 GLY A CA 1
ATOM 816 C C . GLY A 1 101 ? 10.711 -1.291 -32.384 1.00 53.59 101 GLY A C 1
ATOM 817 O O . GLY A 1 101 ? 10.820 -0.056 -32.560 1.00 53.59 101 GLY A O 1
#

Foldseek 3Di:
DPDPPDPDDPPDVVVVVVVVVVVVVVVLVVVLVVLVVVLVVCVVVVNDDQPVPCLVVVLVVQLVVCVVVVHDSVVSSVVSVVVSVVSNVVSVVVVVVVDDD

Secondary structure (DSSP, 8-state):
-----PPP-TT-HHHHHHHHHHHHHHHHHHHHHHHHHHHHHHHHTT----GGGGHHHHHHHHHHHHHHTT--HHHHHHHHHHHHHHHHHHHHHHHHHH---

Sequence (101 aa):
MKVPIAPLNPADPRQTIERIDEQIVKLLAERQRSFEALIDARERERSFSPASSRGDQIISNAKLLAYANRADPALVESLWTVMLKWFVLYEDRLVAQRRPG

pLDDT: mean 86.63, std 14.74, range [45.97, 98.44]

Radius of gyration: 18.62 Å; chains: 1; bounding box: 44×44×49 Å